Protein AF-A0A3S9SYZ9-F1 (afdb_monomer_lite)

pLDDT: mean 78.14, std 24.05, range [31.05, 97.81]

Foldseek 3Di:
DDPVVPVVPPDPDDDDDDDDDDDDDDDPPPPDPPPPPPQDPVNLLVVLVVCVVVVVLVVSLVSLLVCLLVVNQDLVSLVSNLVSCVSVVLLLLNLLSLVSNCVVPVPPPVSVVVNVVSVVVCVPDVSSVVSNVCNCVSNDRD

Organism: NCBI:txid1323375

Sequence (142 aa):
MSIIGFLKRLFSHKESYFKKTSKPPENKLSEAEDKKLILTSSDLMQMARKLKEKGEYVRAEQILKDGVKEGVNNIKLWWLLLEIEESLNRIGRAYYCIEKILEMEPENEKALEKLEEIKPLVDKELSYYIEYKMAPEFYKIK

Radius of gyration: 23.57 Å; chains: 1; bounding box: 54×30×66 Å

Structure (mmCIF, N/CA/C/O backbone):
da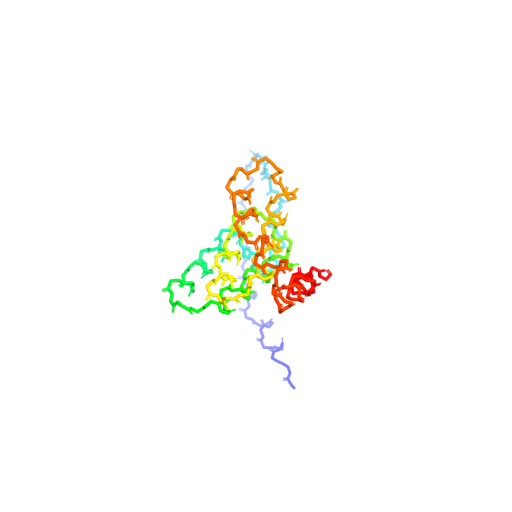ta_AF-A0A3S9SYZ9-F1
#
_entry.id   AF-A0A3S9SYZ9-F1
#
loop_
_atom_site.group_PDB
_atom_site.id
_atom_site.type_symbol
_atom_site.label_atom_id
_atom_site.label_alt_id
_atom_site.label_comp_id
_atom_site.label_asym_id
_atom_site.label_entity_id
_atom_site.label_seq_id
_atom_site.pdbx_PDB_ins_code
_atom_site.Cartn_x
_atom_site.Cartn_y
_atom_site.Cartn_z
_atom_site.occupancy
_atom_site.B_iso_or_equiv
_atom_site.auth_seq_id
_atom_site.auth_comp_id
_atom_site.auth_asym_id
_atom_site.auth_atom_id
_atom_site.pdbx_PDB_model_num
ATOM 1 N N . MET A 1 1 ? -0.682 10.223 -48.622 1.00 40.59 1 MET A N 1
ATOM 2 C CA . MET A 1 1 ? -1.522 9.311 -49.430 1.00 40.59 1 MET A CA 1
ATOM 3 C C . MET A 1 1 ? -2.156 8.309 -48.484 1.00 40.59 1 MET A C 1
ATOM 5 O O . MET A 1 1 ? -1.423 7.630 -47.780 1.00 40.59 1 MET A O 1
ATOM 9 N N . SER A 1 2 ? -3.485 8.320 -48.362 1.00 34.16 2 SER A N 1
ATOM 10 C CA . SER A 1 2 ? -4.188 7.649 -47.263 1.00 34.16 2 SER A CA 1
ATOM 11 C C . SER A 1 2 ? -4.741 6.281 -47.674 1.00 34.16 2 SER A C 1
ATOM 13 O O . SER A 1 2 ? -5.420 6.158 -48.692 1.00 34.16 2 SER A O 1
ATOM 15 N N . ILE A 1 3 ? -4.475 5.275 -46.837 1.00 44.78 3 ILE A N 1
ATOM 16 C CA . ILE A 1 3 ? -4.874 3.852 -46.934 1.00 44.78 3 ILE A CA 1
ATOM 17 C C . ILE A 1 3 ? -6.412 3.669 -46.943 1.00 44.78 3 ILE A C 1
ATOM 19 O O . ILE A 1 3 ? -6.938 2.622 -47.316 1.00 44.78 3 ILE A O 1
ATOM 23 N N . ILE A 1 4 ? -7.150 4.735 -46.627 1.00 44.38 4 ILE A N 1
ATOM 24 C CA . ILE A 1 4 ? -8.615 4.795 -46.528 1.00 44.38 4 ILE A CA 1
ATOM 25 C C . ILE A 1 4 ? -9.317 4.517 -47.878 1.00 44.38 4 ILE A C 1
ATOM 27 O O . ILE A 1 4 ? -10.471 4.093 -47.902 1.00 44.38 4 ILE A O 1
ATOM 31 N N . GLY A 1 5 ? -8.623 4.681 -49.011 1.00 38.91 5 GLY A N 1
ATOM 32 C CA . GLY A 1 5 ? -9.183 4.426 -50.345 1.00 38.91 5 GLY A CA 1
ATOM 33 C C . GLY A 1 5 ? -9.275 2.949 -50.757 1.00 38.91 5 GLY A C 1
ATOM 34 O O . GLY A 1 5 ? -10.051 2.626 -51.653 1.00 38.91 5 GLY A O 1
ATOM 35 N N . PHE A 1 6 ? -8.522 2.043 -50.122 1.00 41.41 6 PHE A N 1
ATOM 36 C CA . PHE A 1 6 ? -8.385 0.659 -50.606 1.00 41.41 6 PHE A CA 1
ATOM 37 C C . PHE A 1 6 ? -9.365 -0.331 -49.948 1.00 41.41 6 PHE A C 1
ATOM 39 O O . PHE A 1 6 ? -9.725 -1.340 -50.547 1.00 41.41 6 PHE A O 1
ATOM 46 N N . LEU A 1 7 ? -9.878 -0.020 -48.753 1.00 38.88 7 LEU A N 1
ATOM 47 C CA . LEU A 1 7 ? -10.774 -0.916 -48.003 1.00 38.88 7 LEU A CA 1
ATOM 48 C C . LEU A 1 7 ? -12.269 -0.722 -48.313 1.00 38.88 7 LEU A C 1
ATOM 50 O O . LEU A 1 7 ? -13.091 -1.542 -47.916 1.00 38.88 7 LEU A O 1
ATOM 54 N N . LYS A 1 8 ? -12.635 0.303 -49.094 1.00 45.56 8 LYS A N 1
ATOM 55 C CA . LYS A 1 8 ? -14.027 0.558 -49.515 1.00 45.56 8 LYS A CA 1
ATOM 56 C C . LYS A 1 8 ? -14.521 -0.344 -50.657 1.00 45.56 8 LYS A C 1
ATOM 58 O O . LYS A 1 8 ? -15.675 -0.226 -51.056 1.00 45.56 8 LYS A O 1
ATOM 63 N N . ARG A 1 9 ? -13.669 -1.224 -51.197 1.00 43.41 9 ARG A N 1
ATOM 64 C CA . ARG A 1 9 ? -13.940 -1.971 -52.439 1.00 43.41 9 ARG A CA 1
ATOM 65 C C . ARG A 1 9 ? -14.155 -3.478 -52.272 1.00 43.41 9 ARG A C 1
ATOM 67 O O . ARG A 1 9 ? -14.364 -4.138 -53.281 1.00 43.41 9 ARG A O 1
ATOM 74 N N . LEU A 1 10 ? -14.107 -4.031 -51.055 1.00 42.22 10 LEU A N 1
ATOM 75 C CA . LEU A 1 10 ? -14.019 -5.491 -50.891 1.00 42.22 10 LEU A CA 1
ATOM 76 C C . LEU A 1 10 ? -15.198 -6.218 -50.243 1.00 42.22 10 LEU A C 1
ATOM 78 O O . LEU A 1 10 ? -15.233 -7.433 -50.361 1.00 42.22 10 LEU A O 1
ATOM 82 N N . PHE A 1 11 ? -16.200 -5.558 -49.657 1.00 41.16 11 PHE A N 1
ATOM 83 C CA . PHE A 1 11 ? -17.352 -6.300 -49.114 1.00 41.16 11 PHE A CA 1
ATOM 84 C C . PHE A 1 11 ? -18.688 -5.609 -49.392 1.00 41.16 11 PHE A C 1
ATOM 86 O O . PHE A 1 11 ? -19.437 -5.229 -48.501 1.00 41.16 11 PHE A O 1
ATOM 93 N N . SER A 1 12 ? -18.977 -5.478 -50.687 1.00 44.09 12 SER A N 1
ATOM 94 C CA . SER A 1 12 ? -20.335 -5.445 -51.224 1.00 44.09 12 SER A CA 1
ATOM 95 C C . SER A 1 12 ? -20.637 -6.853 -51.733 1.00 44.09 12 SER A C 1
ATOM 97 O O . SER A 1 12 ? -20.135 -7.216 -52.789 1.00 44.09 12 SER A O 1
ATOM 99 N N . HIS A 1 13 ? -21.338 -7.675 -50.945 1.00 36.97 13 HIS A N 1
ATOM 100 C CA . HIS A 1 13 ? -22.199 -8.764 -51.430 1.00 36.97 13 HIS A CA 1
ATOM 101 C C . HIS A 1 13 ? -22.788 -9.579 -50.268 1.00 36.97 13 HIS A C 1
ATOM 103 O O . HIS A 1 13 ? -22.064 -10.320 -49.607 1.00 36.97 13 HIS A O 1
ATOM 109 N N . LYS A 1 14 ? -24.121 -9.500 -50.133 1.00 35.59 14 LYS A N 1
ATOM 110 C CA . LYS A 1 14 ? -25.103 -10.581 -49.876 1.00 35.59 14 LYS A CA 1
ATOM 111 C C . LYS A 1 14 ? -26.155 -10.190 -48.838 1.00 35.59 14 LYS A C 1
ATOM 113 O O . LYS A 1 14 ? -26.003 -10.400 -47.642 1.00 35.59 14 LYS A O 1
ATOM 118 N N . GLU A 1 15 ? -27.254 -9.662 -49.369 1.00 36.59 15 GLU A N 1
ATOM 119 C CA . GLU A 1 15 ? -28.584 -9.723 -48.770 1.00 36.59 15 GLU A CA 1
ATOM 120 C C . GLU A 1 15 ? -29.204 -11.127 -48.897 1.00 36.59 15 GLU A C 1
ATOM 122 O O . GLU A 1 15 ? -28.813 -11.921 -49.755 1.00 36.59 15 GLU A O 1
ATOM 127 N N . SER A 1 16 ? -30.280 -11.309 -48.121 1.00 31.88 16 SER A N 1
ATOM 128 C CA . SER A 1 16 ? -31.366 -12.291 -48.251 1.00 31.88 16 SER A CA 1
ATOM 129 C C . SER A 1 16 ? -31.182 -13.606 -47.496 1.00 31.88 16 SER A C 1
ATOM 131 O O . SER A 1 16 ? -30.451 -14.474 -47.946 1.00 31.88 16 SER A O 1
ATOM 133 N N . TYR A 1 17 ? -31.892 -13.755 -46.366 1.00 31.75 17 TYR A N 1
ATOM 134 C CA . TYR A 1 17 ? -33.032 -14.679 -46.243 1.00 31.75 17 TYR A CA 1
ATOM 135 C C . TYR A 1 17 ? -33.983 -14.215 -45.122 1.00 31.75 17 TYR A C 1
ATOM 137 O O . TYR A 1 17 ? -33.579 -13.868 -44.016 1.00 31.75 17 TYR A O 1
ATOM 145 N N . PHE A 1 18 ? -35.272 -14.199 -45.449 1.00 31.05 18 PHE A N 1
ATOM 146 C CA . PHE A 1 18 ? -36.411 -13.774 -44.636 1.00 31.05 18 PHE A CA 1
ATOM 147 C C . PHE A 1 18 ? -36.982 -14.967 -43.847 1.00 31.05 18 PHE A C 1
ATOM 149 O O . PHE A 1 18 ? -37.163 -16.031 -44.436 1.00 31.05 18 PHE A O 1
ATOM 156 N N . LYS A 1 19 ? -37.373 -14.786 -42.576 1.00 33.88 19 LYS A N 1
ATOM 157 C CA . LYS A 1 19 ? -38.588 -15.399 -41.989 1.00 33.88 19 LYS A CA 1
ATOM 158 C C . LYS A 1 19 ? -38.942 -14.748 -40.646 1.00 33.88 19 LYS A C 1
ATOM 160 O O . LYS A 1 19 ? -38.185 -14.800 -39.686 1.00 33.88 19 LYS A O 1
ATOM 165 N N . LYS A 1 20 ? -40.128 -14.132 -40.614 1.00 37.59 20 LYS A N 1
ATOM 166 C CA . LYS A 1 20 ? -40.817 -13.633 -39.419 1.00 37.59 20 LYS A CA 1
ATOM 167 C C . LYS A 1 20 ? -41.252 -14.811 -38.543 1.00 37.59 20 LYS A C 1
ATOM 169 O O . LYS A 1 20 ? -42.032 -15.637 -39.007 1.00 37.59 20 LYS A O 1
ATOM 174 N N . THR A 1 21 ? -40.862 -14.802 -37.273 1.00 33.47 21 THR A N 1
ATOM 175 C CA . THR A 1 21 ? -41.626 -15.419 -36.180 1.00 33.47 21 THR A CA 1
ATOM 176 C C . THR A 1 21 ? -41.581 -14.499 -34.966 1.00 33.47 21 THR A C 1
ATOM 178 O O . THR A 1 21 ? -40.529 -14.018 -34.560 1.00 33.47 21 THR A O 1
ATOM 181 N N . SER A 1 22 ? -42.767 -14.224 -34.446 1.00 45.16 22 SER A N 1
ATOM 182 C CA . SER A 1 22 ? -43.115 -13.340 -33.342 1.00 45.16 22 SER A CA 1
ATOM 183 C C . SER A 1 22 ? -42.531 -13.770 -31.992 1.00 45.16 22 SER A C 1
ATOM 185 O O . SER A 1 22 ? -42.887 -14.834 -31.488 1.00 45.16 22 SER A O 1
ATOM 187 N N . LYS A 1 23 ? -41.710 -12.899 -31.399 1.00 35.50 23 LYS A N 1
ATOM 188 C CA . LYS A 1 23 ? -41.530 -12.610 -29.960 1.00 35.50 23 LYS A CA 1
ATOM 189 C C . LYS A 1 23 ? -40.566 -11.410 -29.868 1.00 35.50 23 LYS A C 1
ATOM 191 O O . LYS A 1 23 ? -39.668 -11.334 -30.706 1.00 35.50 23 LYS A O 1
ATOM 196 N N . PRO A 1 24 ? -40.762 -10.442 -28.956 1.00 33.47 24 PRO A N 1
ATOM 197 C CA . PRO A 1 24 ? -39.869 -9.289 -28.870 1.00 33.47 24 PRO A CA 1
ATOM 198 C C . PRO A 1 24 ? -38.496 -9.778 -28.391 1.00 33.47 24 PRO A C 1
ATOM 200 O O . PRO A 1 24 ? -38.443 -10.427 -27.347 1.00 33.47 24 PRO A O 1
ATOM 203 N N . PRO A 1 25 ? -37.388 -9.525 -29.109 1.00 35.50 25 PRO A N 1
ATOM 204 C CA . PRO A 1 25 ? -36.087 -9.703 -28.501 1.00 35.50 25 PRO A CA 1
ATOM 205 C C . PRO A 1 25 ? -35.905 -8.558 -27.504 1.00 35.50 25 PRO A C 1
ATOM 207 O O . PRO A 1 25 ? -35.770 -7.390 -27.877 1.00 35.50 25 PRO A O 1
ATOM 210 N N . GLU A 1 26 ? -35.974 -8.920 -26.227 1.00 38.81 26 GLU A N 1
ATOM 211 C CA . GLU A 1 26 ? -35.317 -8.202 -25.144 1.00 38.81 26 GLU A CA 1
ATOM 212 C C . GLU A 1 26 ? -33.876 -7.862 -25.557 1.00 38.81 26 GLU A C 1
ATOM 214 O O . GLU A 1 26 ? -33.213 -8.634 -26.249 1.00 38.81 26 GLU A O 1
ATOM 219 N N . ASN A 1 27 ? -33.400 -6.703 -25.104 1.00 41.81 27 ASN A N 1
ATOM 220 C CA . ASN A 1 27 ? -32.034 -6.211 -25.281 1.00 41.81 27 ASN A CA 1
ATOM 221 C C . ASN A 1 27 ? -31.608 -5.851 -26.714 1.00 41.81 27 ASN A C 1
ATOM 223 O O . ASN A 1 27 ? -30.803 -6.517 -27.357 1.00 41.81 27 ASN A O 1
ATOM 227 N N . LYS A 1 28 ? -32.036 -4.662 -27.153 1.00 41.09 28 LYS A N 1
ATOM 228 C CA . LYS A 1 28 ? -31.267 -3.845 -28.102 1.00 41.09 28 LYS A CA 1
ATOM 229 C C . LYS A 1 28 ? -30.432 -2.812 -27.344 1.00 41.09 28 LYS A C 1
ATOM 231 O O . LYS A 1 28 ? -30.767 -1.636 -27.316 1.00 41.09 28 LYS A O 1
ATOM 236 N N . LEU A 1 29 ? -29.359 -3.282 -26.716 1.00 40.81 29 LEU A N 1
ATOM 237 C CA . LEU A 1 29 ? -28.240 -2.477 -26.208 1.00 40.81 29 LEU A CA 1
ATOM 238 C C . LEU A 1 29 ? -26.937 -3.224 -26.541 1.00 40.81 29 LEU A C 1
ATOM 240 O O . LEU A 1 29 ? -26.103 -3.490 -25.689 1.00 40.81 29 LEU A O 1
ATOM 244 N N . SER A 1 30 ? -26.800 -3.637 -27.801 1.00 48.06 30 SER A N 1
ATOM 245 C CA . SER A 1 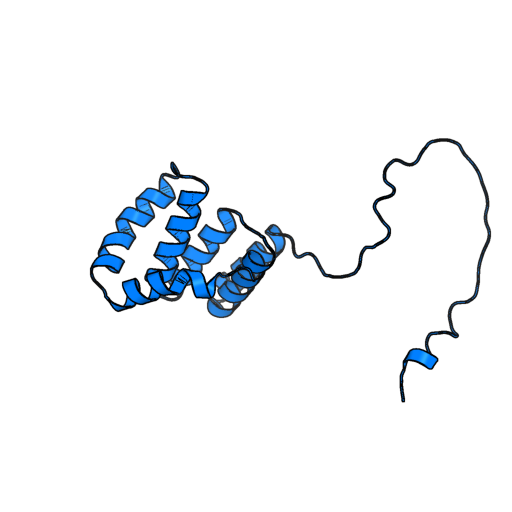30 ? -25.583 -4.248 -28.340 1.00 48.06 30 SER A CA 1
ATOM 246 C C . SER A 1 30 ? -25.364 -3.749 -29.765 1.00 48.06 30 SER A C 1
ATOM 248 O O . SER A 1 30 ? -25.499 -4.503 -30.717 1.00 48.06 30 SER A O 1
ATOM 250 N N . GLU A 1 31 ? -25.130 -2.451 -29.942 1.00 46.59 31 GLU A N 1
ATOM 251 C CA . GLU A 1 31 ? -24.714 -1.908 -31.245 1.00 46.59 31 GLU A CA 1
ATOM 252 C C . GLU A 1 31 ? -24.091 -0.513 -31.073 1.00 46.59 31 GLU A C 1
ATOM 254 O O . GLU A 1 31 ? -24.559 0.480 -31.613 1.00 46.59 31 GLU A O 1
ATOM 259 N N . ALA A 1 32 ? -23.042 -0.451 -30.247 1.00 40.03 32 ALA A N 1
ATOM 260 C CA . ALA A 1 32 ? -21.971 0.553 -30.298 1.00 40.03 32 ALA A CA 1
ATOM 261 C C . ALA A 1 32 ? -20.829 0.120 -29.358 1.00 40.03 32 ALA A C 1
ATOM 263 O O . ALA A 1 32 ? -20.400 0.862 -28.478 1.00 40.03 32 ALA A O 1
ATOM 264 N N . GLU A 1 33 ? -20.361 -1.123 -29.501 1.00 41.31 33 GLU A N 1
ATOM 265 C CA . GLU A 1 33 ? -19.085 -1.549 -28.918 1.00 41.31 33 GLU A CA 1
ATOM 266 C C . GLU A 1 33 ? -17.948 -0.927 -29.738 1.00 41.31 33 GLU A C 1
ATOM 268 O O . GLU A 1 33 ? -17.288 -1.573 -30.556 1.00 41.31 33 GLU A O 1
ATOM 273 N N . ASP A 1 34 ? -17.733 0.369 -29.524 1.00 44.00 34 ASP A N 1
ATOM 274 C CA . ASP A 1 34 ? -16.436 0.974 -29.768 1.00 44.00 34 ASP A CA 1
ATOM 275 C C . ASP A 1 34 ? -15.423 0.204 -28.921 1.00 44.00 34 ASP A C 1
ATOM 277 O O . ASP A 1 34 ? -15.509 0.163 -27.694 1.00 44.00 34 ASP A O 1
ATOM 281 N N . LYS A 1 35 ? -14.477 -0.455 -29.591 1.00 45.03 35 LYS A N 1
ATOM 282 C CA . LYS A 1 35 ? -13.390 -1.247 -29.002 1.00 45.03 35 LYS A CA 1
ATOM 283 C C . LYS A 1 35 ? -12.416 -0.381 -28.187 1.00 45.03 35 LYS A C 1
ATOM 285 O O . LYS A 1 35 ? -11.230 -0.306 -28.501 1.00 45.03 35 LYS A O 1
ATOM 290 N N . LYS A 1 36 ? -12.881 0.238 -27.106 1.00 45.09 36 LYS A N 1
ATOM 291 C CA . LYS A 1 36 ? -12.060 0.508 -25.930 1.00 45.09 36 LYS A CA 1
ATOM 292 C C . LYS A 1 36 ? -12.226 -0.739 -25.073 1.00 45.09 36 LYS A C 1
ATOM 294 O O . LYS A 1 36 ? -13.309 -1.002 -24.572 1.00 45.09 36 LYS A O 1
ATOM 299 N N . LEU A 1 37 ? -11.189 -1.569 -25.009 1.00 45.75 37 LEU A N 1
ATOM 300 C CA . LEU A 1 37 ? -11.143 -2.735 -24.132 1.00 45.75 37 LEU A CA 1
ATOM 301 C C . LEU A 1 37 ? -11.408 -2.228 -22.702 1.00 45.75 37 LEU A C 1
ATOM 303 O O . LEU A 1 37 ? -10.499 -1.685 -22.078 1.00 45.75 37 LEU A O 1
ATOM 307 N N . ILE A 1 38 ? -12.654 -2.295 -22.219 1.00 55.72 38 ILE A N 1
ATOM 308 C CA . ILE A 1 38 ? -12.990 -1.947 -20.836 1.00 55.72 38 ILE A CA 1
ATOM 309 C C . ILE A 1 38 ? -12.376 -3.066 -20.005 1.00 55.72 38 ILE A C 1
ATOM 311 O O . ILE A 1 38 ? -12.992 -4.111 -19.807 1.00 55.72 38 ILE A O 1
ATOM 315 N N . LEU A 1 39 ? -11.112 -2.898 -19.614 1.00 63.22 39 LEU A N 1
ATOM 316 C CA . LEU A 1 39 ? -10.465 -3.826 -18.702 1.00 63.22 39 LEU A CA 1
ATOM 317 C C . LEU A 1 39 ? -11.309 -3.834 -17.432 1.00 63.22 39 LEU A C 1
ATOM 319 O O . LEU A 1 39 ? -11.498 -2.792 -16.799 1.00 63.22 39 LEU A O 1
ATOM 323 N N . THR A 1 40 ? -11.864 -4.990 -17.081 1.00 77.75 40 THR A N 1
ATOM 324 C CA . THR A 1 40 ? -12.653 -5.076 -15.858 1.00 77.75 40 THR A CA 1
ATOM 325 C C . THR A 1 40 ? -11.730 -4.876 -14.657 1.00 77.75 40 THR A C 1
ATOM 327 O O . THR A 1 40 ? -10.519 -5.113 -14.721 1.00 77.75 40 THR A O 1
ATOM 330 N N . SER A 1 41 ? -12.295 -4.473 -13.518 1.00 77.44 41 SER A N 1
ATOM 331 C CA . SER A 1 41 ? -11.538 -4.383 -12.264 1.00 77.44 41 SER A CA 1
ATOM 332 C C . SER A 1 41 ? -10.830 -5.701 -11.917 1.00 77.44 41 SER A C 1
ATOM 334 O O . SER A 1 41 ? -9.718 -5.693 -11.390 1.00 77.44 41 SER A O 1
ATOM 336 N N . SER A 1 42 ? -11.447 -6.833 -12.274 1.00 84.94 42 SER A N 1
ATOM 337 C CA . SER A 1 42 ? -10.884 -8.177 -12.143 1.00 84.94 42 SER A CA 1
ATOM 338 C C . SER A 1 42 ? -9.630 -8.368 -13.002 1.00 84.94 42 SER A C 1
ATOM 340 O O . SER A 1 42 ? -8.606 -8.835 -12.499 1.00 84.94 42 SER A O 1
ATOM 342 N N . ASP A 1 43 ? -9.679 -7.955 -14.271 1.00 88.44 43 ASP A N 1
ATOM 343 C CA . ASP A 1 43 ? -8.574 -8.129 -15.220 1.00 88.44 43 ASP A CA 1
ATOM 344 C C . ASP A 1 43 ? -7.348 -7.309 -14.807 1.00 88.44 43 ASP A C 1
ATOM 346 O O . ASP A 1 43 ? -6.231 -7.832 -14.774 1.00 88.44 43 ASP A O 1
ATOM 350 N N . LEU A 1 44 ? -7.561 -6.050 -14.405 1.00 88.81 44 LEU A N 1
ATOM 351 C CA . LEU A 1 44 ? -6.510 -5.162 -13.894 1.00 88.81 44 LEU A CA 1
ATOM 352 C C . LEU A 1 44 ? -5.822 -5.763 -12.668 1.00 88.81 44 LEU A C 1
ATOM 354 O O . LEU A 1 44 ? -4.593 -5.850 -12.616 1.00 88.81 44 LEU A O 1
ATOM 358 N N . MET A 1 45 ? -6.612 -6.230 -11.697 1.00 90.94 45 MET A N 1
ATOM 359 C CA . MET A 1 45 ? -6.082 -6.864 -10.491 1.00 90.94 45 MET A CA 1
ATOM 360 C C . MET A 1 45 ? -5.321 -8.152 -10.811 1.00 90.94 45 MET A C 1
ATOM 362 O O . MET A 1 45 ? -4.279 -8.403 -10.207 1.00 90.94 45 MET A O 1
ATOM 366 N N . GLN A 1 46 ? -5.793 -8.972 -11.755 1.00 93.50 46 GLN A N 1
ATOM 367 C CA . GLN A 1 46 ? -5.085 -10.194 -12.134 1.00 93.50 46 GLN A CA 1
ATOM 368 C C . GLN A 1 46 ? -3.746 -9.879 -12.816 1.00 93.50 46 GLN A C 1
ATOM 370 O O . GLN A 1 46 ? -2.736 -10.511 -12.500 1.00 93.50 46 GLN A O 1
ATOM 375 N N . MET A 1 47 ? -3.713 -8.897 -13.722 1.00 93.38 47 MET A N 1
ATOM 376 C CA . MET A 1 47 ? -2.472 -8.460 -14.366 1.00 93.38 47 MET A CA 1
ATOM 377 C C . MET A 1 47 ? -1.478 -7.905 -13.344 1.00 93.38 47 MET A C 1
ATOM 379 O O . MET A 1 47 ? -0.320 -8.324 -13.328 1.00 93.38 47 MET A O 1
ATOM 383 N N . ALA A 1 48 ? -1.931 -7.026 -12.450 1.00 93.81 48 ALA A N 1
ATOM 384 C CA . ALA A 1 48 ? -1.087 -6.451 -11.411 1.00 93.81 48 ALA A CA 1
ATOM 385 C C . ALA A 1 48 ? -0.544 -7.515 -10.443 1.00 93.81 48 ALA A C 1
ATOM 387 O O . ALA A 1 48 ? 0.635 -7.471 -10.104 1.00 93.81 48 ALA A O 1
ATOM 388 N N . ARG A 1 49 ? -1.344 -8.524 -10.062 1.00 94.75 49 ARG A N 1
ATOM 389 C CA . ARG A 1 49 ? -0.870 -9.660 -9.246 1.00 94.75 49 ARG A CA 1
ATOM 390 C C . ARG A 1 49 ? 0.228 -10.454 -9.948 1.00 94.75 49 ARG A C 1
ATOM 392 O O . ARG A 1 49 ? 1.272 -10.679 -9.349 1.00 94.75 49 ARG A O 1
ATOM 399 N N . LYS A 1 50 ? 0.039 -10.795 -11.228 1.00 96.75 50 LYS A N 1
ATOM 400 C CA . LYS A 1 50 ? 1.059 -11.498 -12.028 1.00 96.75 50 LYS A CA 1
ATOM 401 C C . LYS A 1 50 ? 2.357 -10.696 -12.146 1.00 96.75 50 LYS A C 1
ATOM 403 O O . LYS A 1 50 ? 3.437 -11.275 -12.144 1.00 96.75 50 LYS A O 1
ATOM 408 N N . LEU A 1 51 ? 2.269 -9.372 -12.272 1.00 94.62 51 LEU A N 1
ATOM 409 C CA . LEU A 1 51 ? 3.448 -8.501 -12.285 1.00 94.62 51 LEU A CA 1
ATOM 410 C C . LEU A 1 51 ? 4.119 -8.434 -10.911 1.00 94.62 51 LEU A C 1
ATOM 412 O O . LEU A 1 51 ? 5.341 -8.519 -10.835 1.00 94.62 51 LEU A O 1
ATOM 416 N N . LYS A 1 52 ? 3.334 -8.357 -9.831 1.00 94.81 52 LYS A N 1
ATOM 417 C CA . LYS A 1 52 ? 3.830 -8.403 -8.450 1.00 94.81 52 LYS A CA 1
ATOM 418 C C . LYS A 1 52 ? 4.599 -9.697 -8.171 1.00 94.81 52 LYS A C 1
ATOM 420 O O . LYS A 1 52 ? 5.701 -9.644 -7.645 1.00 94.81 52 LYS A O 1
ATOM 425 N N . GLU A 1 53 ? 4.067 -10.844 -8.593 1.00 95.31 53 GLU A N 1
ATOM 426 C CA . GLU A 1 53 ? 4.726 -12.157 -8.476 1.00 95.31 53 GLU A CA 1
ATOM 427 C C . GLU A 1 53 ? 6.063 -12.225 -9.228 1.00 95.31 53 GLU A C 1
ATOM 429 O O . GLU A 1 53 ? 6.973 -12.940 -8.820 1.00 95.31 53 GLU A O 1
ATOM 434 N N . LYS A 1 54 ? 6.206 -11.448 -10.307 1.00 96.00 54 LYS A N 1
ATOM 435 C CA . LYS A 1 54 ? 7.459 -11.302 -11.061 1.00 96.00 54 LYS A CA 1
ATOM 436 C C . LYS A 1 54 ? 8.412 -10.255 -10.473 1.00 96.00 54 LYS A C 1
ATOM 438 O O . LYS A 1 54 ? 9.484 -10.042 -11.031 1.00 96.00 54 LYS A O 1
ATOM 443 N N . GLY A 1 55 ? 8.026 -9.571 -9.393 1.00 94.56 55 GLY A N 1
ATOM 444 C CA . GLY A 1 55 ? 8.770 -8.447 -8.819 1.00 94.56 55 GLY A CA 1
ATOM 445 C C . GLY A 1 55 ? 8.692 -7.155 -9.643 1.00 94.56 55 GLY A C 1
ATOM 446 O O . GLY A 1 55 ? 9.404 -6.193 -9.366 1.00 94.56 55 GLY A O 1
ATOM 447 N N . GLU A 1 56 ? 7.820 -7.090 -10.653 1.00 96.25 56 GLU A N 1
ATOM 448 C CA . GLU A 1 56 ? 7.632 -5.920 -11.519 1.00 96.25 56 GLU A CA 1
ATOM 449 C C . GLU A 1 56 ? 6.695 -4.883 -10.866 1.00 96.25 56 GLU A C 1
ATOM 451 O O . GLU A 1 56 ? 5.705 -4.443 -11.457 1.00 96.25 56 GLU A O 1
ATOM 456 N N . TYR A 1 57 ? 7.005 -4.480 -9.632 1.00 95.50 57 TYR A N 1
ATOM 457 C CA . TYR A 1 57 ? 6.142 -3.650 -8.783 1.00 95.50 57 TYR A CA 1
ATOM 458 C C . TYR A 1 57 ? 5.764 -2.305 -9.415 1.00 95.50 57 TYR A C 1
ATOM 460 O O . TYR A 1 57 ? 4.605 -1.915 -9.367 1.00 95.50 57 TYR A O 1
ATOM 468 N N . VAL A 1 58 ? 6.699 -1.624 -10.086 1.00 94.56 58 VAL A N 1
ATOM 469 C CA . VAL A 1 58 ? 6.430 -0.328 -10.744 1.00 94.56 58 VAL A CA 1
ATOM 470 C C . VAL A 1 58 ? 5.424 -0.472 -11.891 1.00 94.56 58 VAL A C 1
ATOM 472 O O . VAL A 1 58 ? 4.560 0.380 -12.085 1.00 94.56 58 VAL A O 1
ATOM 475 N N . ARG A 1 59 ? 5.503 -1.567 -12.657 1.00 93.00 59 ARG A N 1
ATOM 476 C CA . ARG A 1 59 ? 4.531 -1.840 -13.726 1.00 93.00 59 ARG A CA 1
ATOM 477 C C . ARG A 1 59 ? 3.180 -2.240 -13.143 1.00 93.00 59 ARG A C 1
ATOM 479 O O . ARG A 1 59 ? 2.156 -1.813 -13.665 1.00 93.00 59 ARG A O 1
ATOM 486 N N . ALA A 1 60 ? 3.178 -3.019 -12.061 1.00 94.88 60 ALA A N 1
ATOM 487 C CA . ALA A 1 60 ? 1.958 -3.377 -11.345 1.00 94.88 60 ALA A CA 1
ATOM 488 C C . ALA A 1 60 ? 1.240 -2.128 -10.799 1.00 94.88 60 ALA A C 1
ATOM 490 O O . ALA A 1 60 ? 0.041 -1.971 -11.024 1.00 94.88 60 ALA A O 1
ATOM 491 N N . GLU A 1 61 ? 1.984 -1.212 -10.171 1.00 94.88 61 GLU A N 1
ATOM 492 C CA . GLU A 1 61 ? 1.499 0.090 -9.695 1.00 94.88 61 GLU A CA 1
ATOM 493 C C . GLU A 1 61 ? 0.846 0.876 -10.840 1.00 94.88 61 GLU A C 1
ATOM 495 O O . GLU A 1 61 ? -0.277 1.359 -10.706 1.00 94.88 61 GLU A O 1
ATOM 500 N N . GLN A 1 62 ? 1.519 0.961 -11.992 1.00 92.12 62 GLN A N 1
ATOM 501 C CA . GLN A 1 62 ? 1.029 1.714 -13.144 1.00 92.12 62 GLN A CA 1
ATOM 502 C C . GLN A 1 62 ? -0.310 1.176 -13.667 1.00 92.12 62 GLN A C 1
ATOM 504 O O . GLN A 1 62 ? -1.232 1.963 -13.873 1.00 92.12 62 GLN A O 1
ATOM 509 N N . ILE A 1 63 ? -0.452 -0.149 -13.809 1.00 91.69 63 ILE A N 1
ATOM 510 C CA . ILE A 1 63 ? -1.714 -0.772 -14.248 1.00 91.69 63 ILE A CA 1
ATOM 511 C C . ILE A 1 63 ? -2.862 -0.412 -13.302 1.00 91.69 63 ILE A C 1
ATOM 513 O O . ILE A 1 63 ? -3.949 -0.048 -13.750 1.00 91.69 63 ILE A O 1
ATOM 517 N N . LEU A 1 64 ? -2.633 -0.504 -11.991 1.00 91.19 64 LEU A N 1
ATOM 518 C CA . LEU A 1 64 ? -3.674 -0.213 -11.008 1.00 91.19 64 LEU A CA 1
ATOM 519 C C . LEU A 1 64 ? -4.022 1.275 -10.964 1.00 91.19 64 LEU A C 1
ATOM 521 O O . LEU A 1 64 ? -5.198 1.613 -10.863 1.00 91.19 64 LEU A O 1
ATOM 525 N N . LYS A 1 65 ? -3.031 2.162 -11.104 1.00 90.38 65 LYS A N 1
ATOM 526 C CA . LYS A 1 65 ? -3.240 3.616 -11.175 1.00 90.38 65 LYS A CA 1
ATOM 527 C C . LYS A 1 65 ? -4.066 4.022 -12.379 1.00 90.38 65 LYS A C 1
ATOM 529 O O . LYS A 1 65 ? -4.938 4.877 -12.253 1.00 90.38 65 LYS A O 1
ATOM 534 N N . ASP A 1 66 ? -3.811 3.411 -13.528 1.00 87.81 66 ASP A N 1
ATOM 535 C CA . ASP A 1 66 ? -4.616 3.653 -14.721 1.00 87.81 66 ASP A CA 1
ATOM 536 C C . ASP A 1 66 ? -6.044 3.126 -14.522 1.00 87.81 66 ASP A C 1
ATOM 538 O O . ASP A 1 66 ? -6.999 3.806 -14.884 1.00 87.81 66 ASP A O 1
ATOM 542 N N . GLY A 1 67 ? -6.209 2.003 -13.815 1.00 86.56 67 GLY A N 1
ATOM 543 C CA . GLY A 1 67 ? -7.514 1.531 -13.349 1.00 86.56 67 GLY A CA 1
ATOM 544 C C . GLY A 1 67 ? -8.269 2.559 -12.503 1.00 86.56 67 GLY A C 1
ATOM 545 O O . GLY A 1 67 ? -9.417 2.879 -12.807 1.00 86.56 67 GLY A O 1
ATOM 546 N N . VAL A 1 68 ? -7.620 3.116 -11.475 1.00 87.19 68 VAL A N 1
ATOM 547 C CA . VAL A 1 68 ? -8.214 4.156 -10.611 1.00 87.19 68 VAL A CA 1
ATOM 548 C C . VAL A 1 68 ? -8.638 5.375 -11.432 1.00 87.19 68 VAL A C 1
ATOM 550 O O . VAL A 1 68 ? -9.745 5.878 -11.250 1.00 87.19 68 VAL A O 1
ATOM 553 N N . LYS A 1 69 ? -7.802 5.816 -12.381 1.00 83.69 69 LYS A N 1
ATOM 554 C CA . LYS A 1 69 ? -8.093 6.947 -13.282 1.00 83.69 69 LYS A CA 1
ATOM 555 C C . LYS A 1 69 ? -9.276 6.708 -14.208 1.00 83.69 69 LYS A C 1
ATOM 557 O O . LYS A 1 69 ? -9.991 7.649 -14.521 1.00 83.69 69 LYS A O 1
ATOM 562 N N . GLU A 1 70 ? -9.498 5.470 -14.628 1.00 81.56 70 GLU A N 1
ATOM 563 C CA . GLU A 1 70 ? -10.667 5.092 -15.428 1.00 81.56 70 GLU A CA 1
ATOM 564 C C . GLU A 1 70 ? -11.914 4.843 -14.549 1.00 81.56 70 GLU A C 1
ATOM 566 O O . GLU A 1 70 ? -12.926 4.334 -15.026 1.00 81.56 70 GLU A O 1
ATOM 571 N N . GLY A 1 71 ? -11.863 5.212 -13.261 1.00 74.81 71 GLY A N 1
ATOM 572 C CA . GLY A 1 71 ? -12.990 5.140 -12.331 1.00 74.81 71 GLY A CA 1
ATOM 573 C C . GLY A 1 71 ? -13.148 3.787 -11.637 1.00 74.81 71 GLY A C 1
ATOM 574 O O . GLY A 1 71 ? -14.144 3.569 -10.943 1.00 74.81 71 GLY A O 1
ATOM 575 N N . VAL A 1 72 ? -12.183 2.871 -11.780 1.00 81.81 72 VAL A N 1
ATOM 576 C CA . VAL A 1 72 ? -12.188 1.613 -11.028 1.00 81.81 72 VAL A CA 1
ATOM 577 C C . VAL A 1 72 ? -11.834 1.907 -9.575 1.00 81.81 72 VAL A C 1
ATOM 579 O O . VAL A 1 72 ? -10.666 1.991 -9.205 1.00 81.81 72 VAL A O 1
ATOM 582 N N . ASN A 1 73 ? -12.863 2.029 -8.741 1.00 81.50 73 ASN A N 1
ATOM 583 C CA . ASN A 1 73 ? -12.714 2.279 -7.316 1.00 81.50 73 ASN A CA 1
ATOM 584 C C . ASN A 1 73 ? -13.290 1.110 -6.509 1.00 81.50 73 ASN A C 1
ATOM 586 O O . ASN A 1 73 ? -14.505 0.980 -6.369 1.00 81.50 73 ASN A O 1
ATOM 590 N N . ASN A 1 74 ? -12.426 0.221 -6.016 1.00 86.81 74 ASN A N 1
ATOM 591 C CA . ASN A 1 74 ? -12.832 -0.834 -5.091 1.00 86.81 74 ASN A CA 1
ATOM 592 C C . ASN A 1 74 ? -11.728 -1.145 -4.079 1.00 86.81 74 ASN A C 1
ATOM 594 O O . ASN A 1 74 ? -10.540 -0.964 -4.338 1.00 86.81 74 ASN A O 1
ATOM 598 N N . ILE A 1 75 ? -12.137 -1.688 -2.939 1.00 91.69 75 ILE A N 1
ATOM 599 C CA . ILE A 1 75 ? -11.268 -1.935 -1.786 1.00 91.69 75 ILE A CA 1
ATOM 600 C C . ILE A 1 75 ? -10.137 -2.914 -2.099 1.00 91.69 75 ILE A C 1
ATOM 602 O O . ILE A 1 75 ? -9.001 -2.704 -1.685 1.00 91.69 75 ILE A O 1
ATOM 606 N N . LYS A 1 76 ? -10.404 -3.959 -2.891 1.00 91.88 76 LYS A N 1
ATOM 607 C CA . LYS A 1 76 ? -9.389 -4.961 -3.261 1.00 91.88 76 LYS A CA 1
ATOM 608 C C . LYS A 1 76 ? -8.258 -4.368 -4.101 1.00 91.88 76 LYS A C 1
ATOM 610 O O . LYS A 1 76 ? -7.122 -4.824 -3.985 1.00 91.88 76 LYS A O 1
ATOM 615 N N . LEU A 1 77 ? -8.562 -3.379 -4.938 1.00 92.50 77 LEU A N 1
ATOM 616 C CA . LEU A 1 77 ? -7.574 -2.650 -5.721 1.00 92.50 77 LEU A CA 1
ATOM 617 C C . LEU A 1 77 ? -6.672 -1.829 -4.800 1.00 92.50 77 LEU A C 1
ATOM 619 O O . LEU A 1 77 ? -5.454 -1.921 -4.927 1.00 92.50 77 LEU A O 1
ATOM 623 N N . TRP A 1 78 ? -7.251 -1.085 -3.856 1.00 94.62 78 TRP A N 1
ATOM 624 C CA . TRP A 1 78 ? -6.483 -0.282 -2.900 1.00 94.62 78 TRP A CA 1
ATOM 625 C C . TRP A 1 78 ? -5.615 -1.138 -1.974 1.00 94.62 78 TRP A C 1
ATOM 627 O O . TRP A 1 78 ? -4.474 -0.771 -1.715 1.00 94.62 78 TRP A O 1
ATOM 637 N N . TRP A 1 79 ? -6.084 -2.326 -1.577 1.00 96.62 79 TRP A N 1
ATOM 638 C CA . TRP A 1 79 ? -5.247 -3.314 -0.883 1.00 96.62 79 TRP A CA 1
ATOM 639 C C . TRP A 1 79 ? -4.064 -3.781 -1.733 1.00 96.62 79 TRP A C 1
ATOM 641 O O . TRP A 1 79 ? -2.953 -3.915 -1.231 1.00 96.62 79 TRP A O 1
ATOM 651 N N . LEU A 1 80 ? -4.275 -4.023 -3.027 1.00 95.88 80 LEU A N 1
ATOM 652 C CA . LEU A 1 80 ? -3.190 -4.452 -3.905 1.00 95.88 80 LEU A CA 1
ATOM 653 C C . LEU A 1 80 ? -2.183 -3.321 -4.169 1.00 95.88 80 LEU A C 1
ATOM 655 O O . LEU A 1 80 ? -0.986 -3.591 -4.236 1.00 95.88 80 LEU A O 1
ATOM 659 N N . LEU A 1 81 ? -2.648 -2.073 -4.290 1.00 95.62 81 LEU A N 1
ATOM 660 C CA . LEU A 1 81 ? -1.779 -0.894 -4.348 1.00 95.62 81 LEU A CA 1
ATOM 661 C C . LEU A 1 81 ? -0.963 -0.737 -3.064 1.00 95.62 81 LEU A C 1
ATOM 663 O O . LEU A 1 81 ? 0.244 -0.547 -3.158 1.00 95.62 81 LEU A O 1
ATOM 667 N N . LEU A 1 82 ? -1.589 -0.888 -1.893 1.00 97.00 82 LEU A N 1
ATOM 668 C CA . LEU A 1 82 ? -0.903 -0.875 -0.601 1.00 97.00 82 LEU A CA 1
ATOM 669 C C . LEU A 1 82 ? 0.260 -1.878 -0.575 1.00 97.00 82 LEU A C 1
ATOM 671 O O . LEU A 1 82 ? 1.398 -1.477 -0.355 1.00 97.00 82 LEU A O 1
ATOM 675 N N . GLU A 1 83 ? -0.005 -3.149 -0.891 1.00 97.06 83 GLU A N 1
ATOM 676 C CA . GLU A 1 83 ? 1.024 -4.203 -0.914 1.00 97.06 83 GLU A CA 1
ATOM 677 C C . GLU A 1 83 ? 2.179 -3.876 -1.882 1.00 97.06 83 GLU A C 1
ATOM 679 O O . GLU A 1 83 ? 3.342 -4.198 -1.624 1.00 97.06 83 GLU A O 1
ATOM 684 N N . ILE A 1 84 ? 1.871 -3.257 -3.027 1.00 97.19 84 ILE A N 1
ATOM 685 C CA . ILE A 1 84 ? 2.869 -2.851 -4.024 1.00 97.19 84 ILE A CA 1
ATOM 686 C C . ILE A 1 84 ? 3.710 -1.675 -3.515 1.00 97.19 84 ILE A C 1
ATOM 688 O O . ILE A 1 84 ? 4.929 -1.696 -3.679 1.00 97.19 84 ILE A O 1
ATOM 692 N N . GLU A 1 85 ? 3.095 -0.668 -2.898 1.00 97.00 85 GLU A N 1
ATOM 693 C CA . GLU A 1 85 ? 3.807 0.499 -2.365 1.00 97.00 85 GLU A CA 1
ATOM 694 C C . GLU A 1 85 ? 4.687 0.126 -1.161 1.00 97.00 85 GLU A C 1
ATOM 696 O O . GLU A 1 85 ? 5.820 0.601 -1.069 1.00 97.00 85 GLU A O 1
ATOM 701 N N . GLU A 1 86 ? 4.241 -0.798 -0.301 1.00 96.38 86 GLU A N 1
ATOM 702 C CA . GLU A 1 86 ? 5.076 -1.397 0.752 1.00 96.38 86 GLU A CA 1
ATOM 703 C C . GLU A 1 86 ? 6.281 -2.138 0.157 1.00 96.38 86 GLU A C 1
ATOM 705 O O . GLU A 1 86 ? 7.414 -1.933 0.590 1.00 96.38 86 GLU A O 1
ATOM 710 N N . SER A 1 87 ? 6.063 -2.933 -0.898 1.00 96.62 87 SER A N 1
ATOM 711 C CA . SER A 1 87 ? 7.143 -3.648 -1.601 1.00 96.62 87 SER A CA 1
ATOM 712 C C . SER A 1 87 ? 8.162 -2.700 -2.249 1.00 96.62 87 SER A C 1
ATOM 714 O O . SER A 1 87 ? 9.314 -3.072 -2.469 1.00 96.62 87 SER A O 1
ATOM 716 N N . LEU A 1 88 ? 7.747 -1.469 -2.557 1.00 95.69 88 LEU A N 1
ATOM 717 C CA . LEU A 1 88 ? 8.591 -0.397 -3.087 1.00 95.69 88 LEU A CA 1
ATOM 718 C C . LEU A 1 88 ? 9.184 0.506 -1.992 1.00 95.69 88 LEU A C 1
ATOM 720 O O . LEU A 1 88 ? 9.874 1.470 -2.325 1.00 95.69 88 LEU A O 1
ATOM 724 N N . ASN A 1 89 ? 8.930 0.207 -0.714 1.00 95.69 89 ASN A N 1
ATOM 725 C CA . ASN A 1 89 ? 9.316 1.011 0.447 1.00 95.69 89 ASN A CA 1
ATOM 726 C C . ASN A 1 89 ? 8.815 2.471 0.386 1.00 95.69 89 ASN A C 1
ATOM 728 O O . ASN A 1 89 ? 9.477 3.392 0.865 1.00 95.69 89 ASN A O 1
ATOM 732 N N . ARG A 1 90 ? 7.642 2.694 -0.217 1.00 96.00 90 ARG A N 1
ATOM 733 C CA . ARG A 1 90 ? 6.987 4.008 -0.328 1.00 96.00 90 ARG A CA 1
ATOM 734 C C . ARG A 1 90 ? 5.896 4.131 0.725 1.00 96.00 90 ARG A C 1
ATOM 736 O O . ARG A 1 90 ? 4.697 4.167 0.430 1.00 96.00 90 ARG A O 1
ATOM 743 N N . ILE A 1 91 ? 6.331 4.128 1.981 1.00 97.31 91 ILE A N 1
ATOM 744 C CA . ILE A 1 91 ? 5.466 3.983 3.156 1.00 97.31 91 ILE A CA 1
ATOM 745 C C . ILE A 1 91 ? 4.426 5.110 3.251 1.00 97.31 91 ILE A C 1
ATOM 747 O O . ILE A 1 91 ? 3.292 4.867 3.660 1.00 97.31 91 ILE A O 1
ATOM 751 N N . GLY A 1 92 ? 4.741 6.324 2.786 1.00 96.50 92 GLY A N 1
ATOM 752 C CA . GLY A 1 92 ? 3.761 7.413 2.762 1.00 96.50 92 GLY A CA 1
ATOM 753 C C . GLY A 1 92 ? 2.599 7.165 1.796 1.00 96.50 92 GLY A C 1
ATOM 754 O O . GLY A 1 92 ? 1.447 7.489 2.089 1.00 96.50 92 GLY A O 1
ATOM 755 N N . ARG A 1 93 ? 2.876 6.544 0.644 1.00 96.62 93 ARG A N 1
ATOM 756 C CA . ARG A 1 93 ? 1.833 6.172 -0.327 1.00 96.62 93 ARG A CA 1
ATOM 757 C C . ARG A 1 93 ? 1.038 4.956 0.129 1.00 96.62 93 ARG A C 1
ATOM 759 O O . ARG A 1 93 ? -0.169 4.915 -0.100 1.00 96.62 93 ARG A O 1
ATOM 766 N N . ALA A 1 94 ? 1.695 4.002 0.786 1.00 97.50 94 ALA A N 1
ATOM 767 C CA . ALA A 1 94 ? 1.034 2.889 1.459 1.00 97.50 94 ALA A CA 1
ATOM 768 C C . ALA A 1 94 ? 0.013 3.409 2.487 1.00 97.50 94 ALA A C 1
ATOM 770 O O . ALA A 1 94 ? -1.166 3.068 2.411 1.00 97.50 94 ALA A O 1
ATOM 771 N N . TYR A 1 95 ? 0.422 4.342 3.352 1.00 97.56 95 TYR A N 1
ATOM 772 C CA . TYR A 1 95 ? -0.470 4.989 4.317 1.00 97.56 95 TYR A CA 1
ATOM 773 C C . TYR A 1 95 ? -1.695 5.639 3.650 1.00 97.56 95 TYR A C 1
ATOM 775 O O . TYR A 1 95 ? -2.826 5.410 4.072 1.00 97.56 95 TYR A O 1
ATOM 783 N N . TYR A 1 96 ? -1.499 6.360 2.540 1.00 96.56 96 TYR A N 1
ATOM 784 C CA . TYR A 1 96 ? -2.613 6.916 1.762 1.00 96.56 96 TYR A CA 1
ATOM 785 C C . TYR A 1 96 ? -3.587 5.843 1.245 1.00 96.56 96 TYR A C 1
ATOM 787 O O . TYR A 1 96 ? -4.800 6.043 1.267 1.00 96.56 96 TYR A O 1
ATOM 795 N N . CYS A 1 97 ? -3.082 4.693 0.788 1.00 96.31 97 CYS A N 1
ATOM 796 C CA . CYS A 1 97 ? -3.935 3.595 0.327 1.00 96.31 97 CYS A CA 1
ATOM 797 C C . CYS A 1 97 ? -4.800 3.026 1.463 1.00 96.31 97 CYS A C 1
ATOM 799 O O . CYS A 1 97 ? -5.956 2.681 1.222 1.00 96.31 97 CYS A O 1
ATOM 801 N N . ILE A 1 98 ? -4.273 2.966 2.692 1.00 97.62 98 ILE A N 1
ATOM 802 C CA . ILE A 1 98 ? -5.031 2.548 3.884 1.00 97.62 98 ILE A CA 1
ATOM 803 C C . ILE A 1 98 ? -6.151 3.542 4.181 1.00 97.62 98 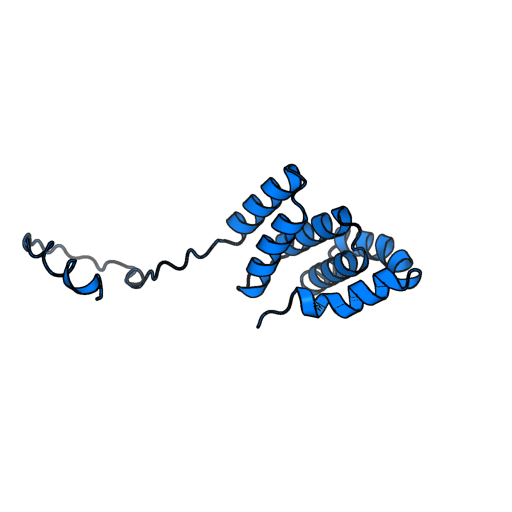ILE A C 1
ATOM 805 O O . ILE A 1 98 ? -7.289 3.122 4.383 1.00 97.62 98 ILE A O 1
ATOM 809 N N . GLU A 1 99 ? -5.872 4.848 4.133 1.00 96.56 99 GLU A N 1
ATOM 810 C CA . GLU A 1 99 ? -6.918 5.866 4.295 1.00 96.56 99 GLU A CA 1
ATOM 811 C C . GLU A 1 99 ? -8.014 5.709 3.237 1.00 96.56 99 GLU A C 1
ATOM 813 O O . GLU A 1 99 ? -9.194 5.771 3.570 1.00 96.56 99 GLU A O 1
ATOM 818 N N . LYS A 1 100 ? -7.659 5.397 1.983 1.00 95.31 100 LYS A N 1
ATOM 819 C CA . LYS A 1 100 ? -8.659 5.099 0.946 1.00 95.31 100 LYS A CA 1
ATOM 820 C C . LYS A 1 100 ? -9.494 3.868 1.247 1.00 95.31 100 LYS A C 1
ATOM 822 O O . LYS A 1 100 ? -10.698 3.900 1.007 1.00 95.31 100 LYS A O 1
ATOM 827 N N . ILE A 1 101 ? -8.900 2.810 1.791 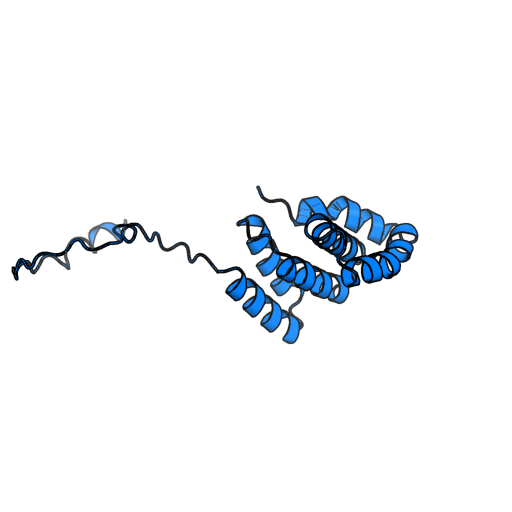1.00 96.31 101 ILE A N 1
ATOM 828 C CA . ILE A 1 101 ? -9.649 1.630 2.243 1.00 96.31 101 ILE A CA 1
ATOM 829 C C . ILE A 1 101 ? -10.650 2.023 3.335 1.00 96.31 101 ILE A C 1
ATOM 831 O O . ILE A 1 101 ? -11.825 1.681 3.216 1.00 96.31 101 ILE A O 1
ATOM 835 N N . LEU A 1 102 ? -10.212 2.785 4.339 1.00 96.69 102 LEU A N 1
ATOM 836 C CA . LEU A 1 102 ? -11.045 3.223 5.464 1.00 96.69 102 LEU A CA 1
ATOM 837 C C . LEU A 1 102 ? -12.121 4.245 5.067 1.00 96.69 102 LEU A C 1
ATOM 839 O O . LEU A 1 102 ? -13.193 4.261 5.659 1.00 96.69 102 LEU A O 1
ATOM 843 N N . GLU A 1 103 ? -11.896 5.066 4.039 1.00 94.81 103 GLU A N 1
ATOM 844 C CA . GLU A 1 103 ? -12.943 5.924 3.464 1.00 94.81 103 GLU A CA 1
ATOM 845 C C . GLU A 1 103 ? -14.112 5.101 2.890 1.00 94.81 103 GLU A C 1
ATOM 847 O O . GLU A 1 103 ? -15.257 5.550 2.927 1.00 94.81 103 GLU A O 1
ATOM 852 N N . MET A 1 104 ? -13.835 3.908 2.347 1.00 92.19 104 MET A N 1
ATOM 853 C CA . MET A 1 104 ? -14.858 3.015 1.786 1.00 92.19 104 MET A CA 1
ATOM 854 C C . MET A 1 104 ? -15.455 2.068 2.837 1.00 92.19 104 MET A C 1
ATOM 856 O O . MET A 1 104 ? -16.652 1.794 2.797 1.00 92.19 104 MET A O 1
ATOM 860 N N . GLU A 1 105 ? -14.636 1.574 3.766 1.00 95.50 105 GLU A N 1
ATOM 861 C CA . GLU A 1 105 ? -15.036 0.721 4.891 1.00 95.50 105 GLU A CA 1
ATOM 862 C C . GLU A 1 105 ? -14.403 1.240 6.198 1.00 95.50 105 GLU A C 1
ATOM 864 O O . GLU A 1 105 ? -13.321 0.788 6.583 1.00 95.50 105 GLU A O 1
ATOM 869 N N . PRO A 1 106 ? -15.074 2.163 6.913 1.00 96.56 106 PRO A N 1
ATOM 870 C CA . PRO A 1 106 ? -14.523 2.785 8.123 1.00 96.56 106 PRO A CA 1
ATOM 871 C C . PRO A 1 106 ? -14.226 1.811 9.268 1.00 96.56 106 PRO A C 1
ATOM 873 O O . PRO A 1 106 ? -13.345 2.064 10.083 1.00 96.56 106 PRO A O 1
ATOM 876 N N . GLU A 1 107 ? -14.953 0.695 9.323 1.00 95.50 107 GLU A N 1
ATOM 877 C CA . GLU A 1 107 ? -14.826 -0.343 10.356 1.00 95.50 107 GLU A CA 1
ATOM 878 C C . GLU A 1 107 ? -13.959 -1.526 9.893 1.00 95.50 107 GLU A C 1
ATOM 880 O O . GLU A 1 107 ? -13.999 -2.604 10.482 1.00 95.50 107 GLU A O 1
ATOM 885 N N . ASN A 1 108 ? -13.178 -1.367 8.817 1.00 96.69 108 ASN A N 1
ATOM 886 C CA . ASN A 1 108 ? -12.292 -2.426 8.346 1.00 96.69 108 ASN A CA 1
ATOM 887 C C . ASN A 1 108 ? -11.153 -2.655 9.355 1.00 96.69 108 ASN A C 1
ATOM 889 O O . ASN A 1 108 ? -10.132 -1.968 9.322 1.00 96.69 108 ASN A O 1
ATOM 893 N N . GLU A 1 109 ? -11.324 -3.649 10.230 1.00 97.31 109 GLU A N 1
ATOM 894 C CA . GLU A 1 109 ? -10.380 -3.985 11.307 1.00 97.31 109 GLU A CA 1
ATOM 895 C C . GLU A 1 109 ? -8.946 -4.157 10.795 1.00 97.31 109 GLU A C 1
ATOM 897 O O . GLU A 1 109 ? -8.004 -3.623 11.374 1.00 97.31 109 GLU A O 1
ATOM 902 N N . LYS A 1 110 ? -8.778 -4.831 9.651 1.00 97.12 110 LYS A N 1
ATOM 903 C CA . LYS A 1 110 ? -7.461 -5.060 9.048 1.00 97.12 110 LYS A CA 1
ATOM 904 C C . LYS A 1 110 ? -6.804 -3.753 8.592 1.00 97.12 110 LYS A C 1
ATOM 906 O O . LYS A 1 110 ? -5.588 -3.601 8.690 1.00 97.12 110 LYS A O 1
ATOM 911 N N . ALA A 1 111 ? -7.583 -2.823 8.044 1.00 96.62 111 ALA A N 1
ATOM 912 C CA . ALA A 1 111 ? -7.073 -1.520 7.634 1.00 96.62 111 ALA A CA 1
ATOM 913 C C . ALA A 1 111 ? -6.743 -0.639 8.846 1.00 96.62 111 ALA A C 1
ATOM 915 O O . ALA A 1 111 ? -5.730 0.051 8.813 1.00 96.62 111 ALA A O 1
ATOM 916 N N . LEU A 1 112 ? -7.537 -0.705 9.921 1.00 97.56 112 LEU A N 1
ATOM 917 C CA . LEU A 1 112 ? -7.242 -0.023 11.185 1.00 97.56 112 LEU A CA 1
ATOM 918 C C . LEU A 1 112 ? -5.942 -0.539 11.811 1.00 97.56 112 LEU A C 1
ATOM 920 O O . LEU A 1 112 ? -5.072 0.263 12.134 1.00 97.56 112 LEU A O 1
ATOM 924 N N . GLU A 1 113 ? -5.759 -1.859 11.883 1.00 97.81 113 GLU A N 1
ATOM 925 C CA . GLU A 1 113 ? -4.518 -2.477 12.369 1.00 97.81 113 GLU A CA 1
ATOM 926 C C . GLU A 1 113 ? -3.303 -2.004 11.552 1.00 97.81 113 GLU A C 1
ATOM 928 O O . GLU A 1 113 ? -2.286 -1.584 12.107 1.00 97.81 113 GLU A O 1
ATOM 933 N N . LYS A 1 114 ? -3.417 -1.989 10.216 1.00 97.06 114 LYS A N 1
ATOM 934 C CA . LYS A 1 114 ? -2.342 -1.473 9.354 1.00 97.06 114 LYS A CA 1
ATOM 935 C C . LYS A 1 114 ? -2.103 0.022 9.504 1.00 97.06 114 LYS A C 1
ATOM 937 O O . LYS A 1 114 ? -0.958 0.463 9.404 1.00 97.06 114 LYS A O 1
ATOM 942 N N . LEU A 1 115 ? -3.147 0.804 9.755 1.00 96.56 115 LEU A N 1
ATOM 943 C CA . LEU A 1 115 ? -3.003 2.225 10.035 1.00 96.56 115 LEU A CA 1
ATOM 944 C C . LEU A 1 115 ? -2.196 2.436 11.320 1.00 96.56 115 LEU A C 1
ATOM 946 O O . LEU A 1 115 ? -1.259 3.231 11.316 1.00 96.56 115 LEU A O 1
ATOM 950 N N . GLU A 1 116 ? -2.521 1.707 12.389 1.00 96.94 116 GLU A N 1
ATOM 951 C CA . GLU A 1 116 ? -1.813 1.777 13.672 1.00 96.94 116 GLU A CA 1
ATOM 952 C C . GLU A 1 116 ? -0.329 1.405 13.544 1.00 96.94 116 GLU A C 1
ATOM 954 O O . GLU A 1 116 ? 0.519 2.052 14.161 1.00 96.94 116 GLU A O 1
ATOM 959 N N . GLU A 1 117 ? -0.002 0.426 12.697 1.00 96.31 117 GLU A N 1
ATOM 960 C CA . GLU A 1 117 ? 1.379 0.026 12.405 1.00 96.31 117 GLU A CA 1
ATOM 961 C C . GLU A 1 117 ? 2.161 1.111 11.646 1.00 96.31 117 GLU A C 1
ATOM 963 O O . GLU A 1 117 ? 3.290 1.449 12.014 1.00 96.31 117 GLU A O 1
ATOM 968 N N . ILE A 1 118 ? 1.579 1.664 10.577 1.00 96.31 118 ILE A N 1
ATOM 969 C CA . ILE A 1 118 ? 2.303 2.544 9.646 1.00 96.31 118 ILE A CA 1
ATOM 970 C C . ILE A 1 118 ? 2.329 4.001 10.116 1.00 96.31 118 ILE A C 1
ATOM 972 O O . ILE A 1 118 ? 3.315 4.707 9.883 1.00 96.31 118 ILE A O 1
ATOM 976 N N . LYS A 1 119 ? 1.283 4.468 10.805 1.00 95.19 119 LYS A N 1
ATOM 977 C CA . LYS A 1 119 ? 1.166 5.851 11.287 1.00 95.19 119 LYS A CA 1
ATOM 978 C C . LYS A 1 119 ? 2.418 6.370 12.014 1.00 95.19 119 LYS A C 1
ATOM 980 O O . LYS A 1 119 ? 2.903 7.432 11.623 1.00 95.19 119 LYS A O 1
ATOM 985 N N . PRO A 1 120 ? 3.005 5.670 13.009 1.00 96.81 120 PRO A N 1
ATOM 986 C CA . PRO A 1 120 ? 4.199 6.170 13.691 1.00 96.81 120 PRO A CA 1
ATOM 987 C C . PRO A 1 120 ? 5.420 6.294 12.769 1.00 96.81 120 PRO A C 1
ATOM 989 O O . PRO A 1 120 ? 6.272 7.148 13.010 1.00 96.81 120 PRO A O 1
ATOM 992 N N . LEU A 1 121 ? 5.523 5.478 11.712 1.00 95.25 121 LEU A N 1
ATOM 993 C CA . LEU A 1 121 ? 6.607 5.580 10.729 1.00 95.25 121 LEU A CA 1
ATOM 994 C C . LEU A 1 121 ? 6.472 6.860 9.902 1.00 95.25 121 LEU A C 1
ATOM 996 O O . LEU A 1 121 ? 7.454 7.576 9.713 1.00 95.25 121 LEU A O 1
ATOM 1000 N N . VAL A 1 122 ? 5.255 7.159 9.446 1.00 94.75 122 VAL A N 1
ATOM 1001 C CA . VAL A 1 122 ? 4.949 8.372 8.674 1.00 94.75 122 VAL A CA 1
ATOM 1002 C C . VAL A 1 122 ? 5.112 9.627 9.530 1.00 94.75 122 VAL A C 1
ATOM 1004 O O . VAL A 1 122 ? 5.661 10.616 9.052 1.00 94.75 122 VAL A O 1
ATOM 1007 N N . ASP A 1 123 ? 4.692 9.579 10.797 1.00 93.25 123 ASP A N 1
ATOM 1008 C CA . ASP A 1 123 ? 4.822 10.699 11.737 1.00 93.25 123 ASP A CA 1
ATOM 1009 C C . ASP A 1 123 ? 6.297 10.997 12.083 1.00 93.25 123 ASP A C 1
ATOM 1011 O O . ASP A 1 123 ? 6.658 12.146 12.345 1.00 93.25 123 ASP A O 1
ATOM 1015 N N . LYS A 1 124 ? 7.159 9.971 12.087 1.00 94.75 124 LYS A N 1
ATOM 1016 C CA . LYS A 1 124 ? 8.578 10.088 12.457 1.00 94.75 124 LYS A CA 1
ATOM 1017 C C . LYS A 1 124 ? 9.482 10.489 11.289 1.00 94.75 124 LYS A C 1
ATOM 1019 O O . LYS A 1 124 ? 10.415 11.265 11.490 1.00 94.75 124 LYS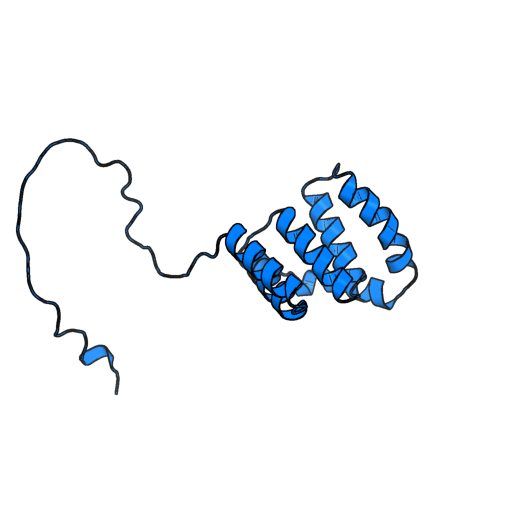 A O 1
ATOM 1024 N N . GLU A 1 125 ? 9.248 9.944 10.098 1.00 95.25 125 GLU A N 1
ATOM 1025 C CA . GLU A 1 125 ? 10.126 10.122 8.938 1.00 95.25 125 GLU A CA 1
ATOM 1026 C C . GLU A 1 125 ? 9.550 11.146 7.953 1.00 95.25 125 GLU A C 1
ATOM 1028 O O . GLU A 1 125 ? 8.538 10.916 7.286 1.00 95.25 125 GLU A O 1
ATOM 1033 N N . LEU A 1 126 ? 10.245 12.279 7.801 1.00 94.38 126 LEU A N 1
ATOM 1034 C CA . LEU A 1 126 ? 9.799 13.371 6.931 1.00 94.38 126 LEU A CA 1
ATOM 1035 C C . LEU A 1 126 ? 9.625 12.929 5.467 1.00 94.38 126 LEU A C 1
ATOM 1037 O O . LEU A 1 126 ? 8.730 13.423 4.783 1.00 94.38 126 LEU A O 1
ATOM 1041 N N . SER A 1 127 ? 10.452 11.999 4.981 1.00 94.94 127 SER A N 1
ATOM 1042 C CA . SER A 1 127 ? 10.340 11.448 3.624 1.00 94.94 127 SER A CA 1
ATOM 1043 C C . SER A 1 127 ? 8.982 10.782 3.390 1.00 94.94 127 SER A C 1
ATOM 1045 O O . SER A 1 127 ? 8.320 11.078 2.396 1.00 94.94 127 SER A O 1
ATOM 1047 N N . TYR A 1 128 ? 8.528 9.949 4.328 1.00 94.75 128 TYR A N 1
ATOM 1048 C CA . TYR A 1 128 ? 7.231 9.279 4.251 1.00 94.75 128 TYR A CA 1
ATOM 1049 C C . TYR A 1 128 ? 6.075 10.265 4.391 1.00 94.75 128 TYR A C 1
ATOM 1051 O O . TYR A 1 128 ? 5.094 10.170 3.655 1.00 94.75 128 TYR A O 1
ATOM 1059 N N . TYR A 1 129 ? 6.201 11.272 5.255 1.00 93.50 129 TYR A N 1
ATOM 1060 C CA . TYR A 1 129 ? 5.201 12.334 5.332 1.00 93.50 129 TYR A CA 1
ATOM 1061 C C . TYR A 1 129 ? 5.061 13.108 4.008 1.00 93.50 129 TYR A C 1
ATOM 1063 O O . TYR A 1 129 ? 3.945 13.374 3.558 1.00 93.50 129 TYR A O 1
ATOM 1071 N N . ILE A 1 130 ? 6.176 13.433 3.343 1.00 95.19 130 ILE A N 1
ATOM 1072 C CA . ILE A 1 130 ? 6.159 14.095 2.029 1.00 95.19 130 ILE A CA 1
ATOM 1073 C C . ILE A 1 130 ? 5.498 13.194 0.980 1.00 95.19 130 ILE A C 1
ATOM 1075 O O . ILE A 1 130 ? 4.624 13.656 0.245 1.00 95.19 130 ILE A O 1
ATOM 1079 N N . GLU A 1 131 ? 5.865 11.911 0.926 1.00 93.31 131 GLU A N 1
ATOM 1080 C CA . GLU A 1 131 ? 5.236 10.940 0.024 1.00 93.31 131 GLU A CA 1
ATOM 1081 C C . GLU A 1 131 ? 3.723 10.862 0.224 1.00 93.31 131 GLU A C 1
ATOM 1083 O O . GLU A 1 131 ? 2.981 10.892 -0.757 1.00 93.31 131 GLU A O 1
ATOM 1088 N N . TYR A 1 132 ? 3.273 10.809 1.480 1.00 94.50 132 TYR A N 1
ATOM 1089 C CA . TYR A 1 132 ? 1.862 10.817 1.845 1.00 94.50 132 TYR A CA 1
ATOM 1090 C C . TYR A 1 132 ? 1.157 12.082 1.347 1.00 94.50 132 TYR A C 1
ATOM 1092 O O . TYR A 1 132 ? 0.132 12.003 0.670 1.00 94.50 132 TYR A O 1
ATOM 1100 N N . LYS A 1 133 ? 1.725 13.265 1.607 1.00 94.25 133 LYS A N 1
ATOM 1101 C CA . LYS A 1 133 ? 1.137 14.534 1.151 1.00 94.25 133 LYS A CA 1
ATOM 1102 C C . LYS A 1 133 ? 1.100 14.669 -0.369 1.00 94.25 133 LYS A C 1
ATOM 1104 O O . LYS A 1 133 ? 0.209 15.337 -0.889 1.00 94.25 133 LYS A O 1
ATOM 1109 N N . MET A 1 134 ? 2.018 14.019 -1.080 1.00 93.88 134 MET A N 1
ATOM 1110 C CA . MET A 1 134 ? 2.026 13.960 -2.542 1.00 93.88 134 MET A CA 1
ATOM 1111 C C . MET A 1 134 ? 1.170 12.823 -3.119 1.00 93.88 134 MET A C 1
ATOM 1113 O O . MET A 1 134 ? 0.884 12.838 -4.316 1.00 93.88 134 MET A O 1
ATOM 1117 N N . ALA A 1 135 ? 0.746 11.852 -2.303 1.00 89.50 135 ALA A N 1
ATOM 1118 C CA . ALA A 1 135 ? -0.020 10.681 -2.727 1.00 89.50 135 ALA A CA 1
ATOM 1119 C C . ALA A 1 135 ? -1.243 11.015 -3.601 1.00 89.50 135 ALA A C 1
ATOM 1121 O O . ALA A 1 135 ? -1.381 10.390 -4.657 1.00 89.50 135 ALA A O 1
ATOM 1122 N N . PRO A 1 136 ? -2.070 12.033 -3.274 1.00 89.50 136 PRO A N 1
ATOM 1123 C CA . PRO A 1 136 ? -3.207 12.404 -4.112 1.00 89.50 136 PRO A CA 1
ATOM 1124 C C . PRO A 1 136 ? -2.825 12.676 -5.571 1.00 89.50 136 PRO A C 1
ATOM 1126 O O . PRO A 1 136 ? -3.520 12.222 -6.472 1.00 89.50 136 PRO A O 1
ATOM 1129 N N . GLU A 1 137 ? -1.696 13.343 -5.826 1.00 89.00 137 GLU A N 1
ATOM 1130 C CA . GLU A 1 137 ? -1.232 13.684 -7.179 1.00 89.00 137 GLU A CA 1
ATOM 1131 C C . GLU A 1 137 ? -0.907 12.446 -8.022 1.00 89.00 137 GLU A C 1
ATOM 1133 O O . GLU A 1 137 ? -1.103 12.443 -9.238 1.00 89.00 137 GLU A O 1
ATOM 1138 N N . PHE A 1 138 ? -0.447 11.368 -7.384 1.00 83.75 138 PHE A N 1
ATOM 1139 C CA . PHE A 1 138 ? -0.1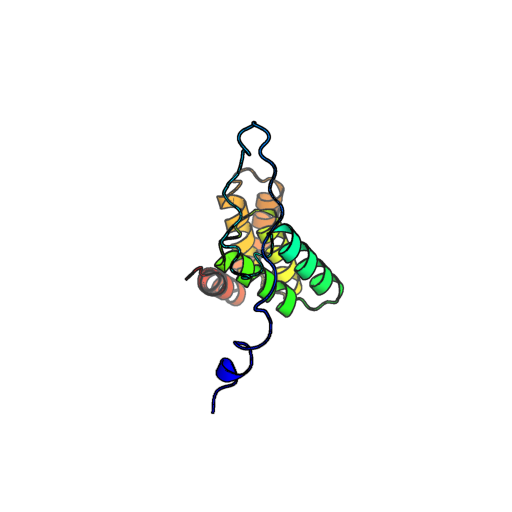48 10.116 -8.075 1.00 83.75 138 PHE A CA 1
ATOM 1140 C C . PHE A 1 138 ? -1.416 9.372 -8.509 1.00 83.75 138 PHE A C 1
ATOM 1142 O O . PHE A 1 138 ? -1.379 8.671 -9.525 1.00 83.75 138 PHE A O 1
ATOM 1149 N N . TYR A 1 139 ? -2.516 9.547 -7.774 1.00 82.19 139 TYR A N 1
ATOM 1150 C CA . TYR A 1 139 ? -3.779 8.830 -7.972 1.00 82.19 139 TYR A CA 1
ATOM 1151 C C . TYR A 1 139 ? -4.907 9.698 -8.545 1.00 82.19 139 TYR A C 1
ATOM 1153 O O . TYR A 1 139 ? -6.031 9.218 -8.675 1.00 82.19 139 TYR A O 1
ATOM 1161 N N . LYS A 1 140 ? -4.626 10.955 -8.922 1.00 77.44 140 LYS A N 1
ATOM 1162 C CA . LYS A 1 140 ? -5.620 11.861 -9.513 1.00 77.44 140 LYS A CA 1
ATOM 1163 C C . LYS A 1 140 ? -6.301 11.240 -10.732 1.00 77.44 140 LYS A C 1
ATOM 1165 O O . LYS A 1 140 ? -5.658 10.969 -11.749 1.00 77.44 140 LYS A O 1
ATOM 1170 N N . ILE A 1 141 ? -7.617 11.110 -10.614 1.00 55.12 141 ILE A N 1
ATOM 1171 C CA . ILE A 1 141 ? -8.571 10.992 -11.714 1.00 55.12 141 ILE A CA 1
ATOM 1172 C C . ILE A 1 141 ? -8.649 12.390 -12.349 1.00 55.12 141 ILE A C 1
ATOM 1174 O O . ILE A 1 141 ? -8.810 13.373 -11.624 1.00 55.12 141 ILE A O 1
ATOM 1178 N N . LYS A 1 142 ? -8.407 12.494 -13.660 1.00 48.91 142 LYS A N 1
ATOM 1179 C CA . LYS A 1 142 ? -8.516 13.768 -14.392 1.00 48.91 142 LYS A CA 1
ATOM 1180 C C . LYS A 1 142 ? -9.969 14.170 -14.589 1.00 48.91 142 LYS A C 1
ATOM 1182 O O . LYS A 1 142 ? -10.789 13.253 -14.800 1.00 48.91 142 LYS A O 1
#

Secondary structure (DSSP, 8-state):
--GGGTGGGS---------------S----S---------HHHHHHHHHHHHHTT-HHHHHHHHHHHHHTT---HHHHHHHHHHHHHTT-HHHHHHHHHHHHHH-TT-HHHHHHHHHHHHHHHH-HHHHHHHHHHHHHH---

InterPro domains:
  IPR011990 Tetratricopeptide-like helical domain superfamily [G3DSA:1.25.40.10] (20-125)
  IPR011990 Tetratricopeptide-like helical domain superfamily [SSF48452] (44-120)